Protein AF-A0AB39XKR5-F1 (afdb_monomer)

Radius of gyration: 23.18 Å; Cα contacts (8 Å, |Δi|>4): 91; chains: 1; bounding box: 46×60×78 Å

Foldseek 3Di:
DDDDDDDDDPPDPPPPPDPWCLVVLLVQLVVLVVQLVVLCVVQVVDDPPRPCNVVSVVSNVVSVVSNLVSLVCLVPPDTPDLVSLLVSLVSLLVDDPVSHHPPCPPVCSSVVSNVVSVVVSVVSVVVVVVD

pLDDT: mean 85.37, std 15.7, range [38.25, 97.94]

Organism: NCBI:txid3239388

Structure (mmCIF, N/CA/C/O backbone):
data_AF-A0AB39XKR5-F1
#
_entry.id   AF-A0AB39XKR5-F1
#
loop_
_atom_site.group_PDB
_atom_site.id
_atom_site.type_symbol
_atom_site.label_atom_id
_atom_site.label_alt_id
_atom_site.label_comp_id
_atom_site.label_asym_id
_atom_site.label_entity_id
_atom_site.label_seq_id
_atom_site.pdbx_PDB_ins_code
_atom_site.Cartn_x
_atom_site.Cartn_y
_atom_site.Cartn_z
_atom_site.occupancy
_atom_site.B_iso_or_equiv
_atom_site.auth_seq_id
_atom_site.auth_comp_id
_atom_site.auth_asym_id
_atom_site.auth_atom_id
_atom_site.pdbx_PDB_model_num
ATOM 1 N N . MET A 1 1 ? -27.077 -39.849 52.412 1.00 38.25 1 MET A N 1
ATOM 2 C CA . MET A 1 1 ? -26.749 -40.091 50.991 1.00 38.25 1 MET A CA 1
ATOM 3 C C . MET A 1 1 ? -27.145 -38.839 50.210 1.00 38.25 1 MET A C 1
ATOM 5 O O . MET A 1 1 ? -28.294 -38.730 49.809 1.00 38.25 1 MET A O 1
ATOM 9 N N . LEU A 1 2 ? -26.260 -37.841 50.111 1.00 41.91 2 LEU A N 1
ATOM 10 C CA . LEU A 1 2 ? -26.501 -36.607 49.346 1.00 41.91 2 LEU A CA 1
ATOM 11 C C . LEU A 1 2 ? -25.861 -36.781 47.964 1.00 41.91 2 LEU A C 1
ATOM 13 O O . LEU A 1 2 ? -24.643 -36.900 47.867 1.00 41.91 2 LEU A O 1
ATOM 17 N N . GLY A 1 3 ? -26.691 -36.873 46.924 1.00 43.47 3 GLY A N 1
ATOM 18 C CA . GLY A 1 3 ? -26.250 -36.973 45.535 1.00 43.47 3 GLY A CA 1
ATOM 19 C C . GLY A 1 3 ? -25.806 -35.608 45.021 1.00 43.47 3 GLY A C 1
ATOM 20 O O . GLY A 1 3 ? -26.605 -34.676 44.967 1.00 43.47 3 GLY A O 1
ATOM 21 N N . ALA A 1 4 ? -24.529 -35.489 44.667 1.00 47.41 4 ALA A N 1
ATOM 22 C CA . ALA A 1 4 ? -23.986 -34.306 44.017 1.00 47.41 4 ALA A CA 1
ATOM 23 C C . ALA A 1 4 ? -24.354 -34.327 42.524 1.00 47.41 4 ALA A C 1
ATOM 25 O O . ALA A 1 4 ? -23.956 -35.233 41.794 1.00 47.41 4 ALA A O 1
ATOM 26 N N . LEU A 1 5 ? -25.121 -33.330 42.080 1.00 50.84 5 LEU A N 1
ATOM 27 C CA . LEU A 1 5 ? -25.356 -33.038 40.667 1.00 50.84 5 LEU A CA 1
ATOM 28 C C . LEU A 1 5 ? -24.103 -32.373 40.089 1.00 50.84 5 LEU A C 1
ATOM 30 O O . LEU A 1 5 ? -23.784 -31.231 40.419 1.00 50.84 5 LEU A O 1
ATOM 34 N N . THR A 1 6 ? -23.385 -33.090 39.231 1.00 54.78 6 THR A N 1
ATOM 35 C CA . THR A 1 6 ? -22.293 -32.546 38.425 1.00 54.78 6 THR A CA 1
ATOM 36 C C . THR A 1 6 ? -22.874 -31.797 37.227 1.00 54.78 6 THR A C 1
ATOM 38 O O . THR A 1 6 ? -23.417 -32.389 36.298 1.00 54.78 6 THR A O 1
ATOM 41 N N . VAL A 1 7 ? -22.768 -30.468 37.245 1.00 60.94 7 VAL A N 1
ATOM 42 C CA . VAL A 1 7 ? -23.055 -29.630 36.076 1.00 60.94 7 VAL A CA 1
ATOM 43 C C . VAL A 1 7 ? -21.902 -29.811 35.089 1.00 60.94 7 VAL A C 1
ATOM 45 O O . VAL A 1 7 ? -20.776 -29.399 35.360 1.00 60.94 7 VAL A O 1
ATOM 48 N N . LEU A 1 8 ? -22.166 -30.473 33.962 1.00 54.91 8 LEU A N 1
ATOM 49 C CA . LEU A 1 8 ? -21.217 -30.560 32.853 1.00 54.91 8 LEU A CA 1
ATOM 50 C C . LEU A 1 8 ? -21.061 -29.169 32.214 1.00 54.91 8 LEU A C 1
ATOM 52 O O . LEU A 1 8 ? -22.073 -28.550 31.873 1.00 54.91 8 LEU A O 1
ATOM 56 N N . PRO A 1 9 ? -19.830 -28.666 32.023 1.00 59.38 9 PRO A N 1
ATOM 57 C CA . PRO A 1 9 ? -19.619 -27.423 31.304 1.00 59.38 9 PRO A CA 1
ATOM 58 C C . PRO A 1 9 ? -19.927 -27.662 29.823 1.00 59.38 9 PRO A C 1
ATOM 60 O O . PRO A 1 9 ? -19.271 -28.462 29.156 1.00 59.38 9 PRO A O 1
ATOM 63 N N . VAL A 1 10 ? -20.937 -26.966 29.299 1.00 59.53 10 VAL A N 1
ATOM 64 C CA . VAL A 1 10 ? -21.124 -26.815 27.853 1.00 59.53 10 VAL A CA 1
ATOM 65 C C . VAL A 1 10 ? -19.941 -26.002 27.337 1.00 59.53 10 VAL A C 1
ATOM 67 O O . VAL A 1 10 ? -19.864 -24.791 27.532 1.00 59.53 10 VAL A O 1
ATOM 70 N N . ALA A 1 11 ? -18.989 -26.680 26.701 1.00 62.56 11 ALA A N 1
ATOM 71 C CA . ALA A 1 11 ? -17.999 -26.025 25.866 1.00 62.56 11 ALA A CA 1
ATOM 72 C C . ALA A 1 11 ? -18.714 -25.569 24.588 1.00 62.56 11 ALA A C 1
ATOM 74 O O . ALA A 1 11 ? -19.018 -26.383 23.715 1.00 62.56 11 ALA A O 1
ATOM 75 N N . LEU A 1 12 ? -19.035 -24.274 24.497 1.00 55.69 12 LEU A N 1
ATOM 76 C CA . LEU A 1 12 ? -19.420 -23.678 23.221 1.00 55.69 12 LEU A CA 1
ATOM 77 C C . LEU A 1 12 ? -18.244 -23.838 22.245 1.00 55.69 12 LEU A C 1
ATOM 79 O O . LEU A 1 12 ? -17.105 -23.565 22.636 1.00 55.69 12 LEU A O 1
ATOM 83 N N . PRO A 1 13 ? -18.484 -24.243 20.986 1.00 47.81 13 PRO A N 1
ATOM 84 C CA . PRO A 1 13 ? -17.457 -24.165 19.965 1.00 47.81 13 PRO A CA 1
ATOM 85 C C . PRO A 1 13 ? -17.016 -22.706 19.883 1.00 47.81 13 PRO A C 1
ATOM 87 O O . PRO A 1 13 ? -17.840 -21.825 19.629 1.00 47.81 13 PRO A O 1
ATOM 90 N N . ALA A 1 14 ? -15.733 -22.445 20.125 1.00 54.25 14 ALA A N 1
ATOM 91 C CA . ALA A 1 14 ? -15.139 -21.168 19.782 1.00 54.25 14 ALA A CA 1
ATOM 92 C C . ALA A 1 14 ? -15.296 -21.019 18.265 1.00 54.25 14 ALA A C 1
ATOM 94 O O . ALA A 1 14 ? -14.560 -2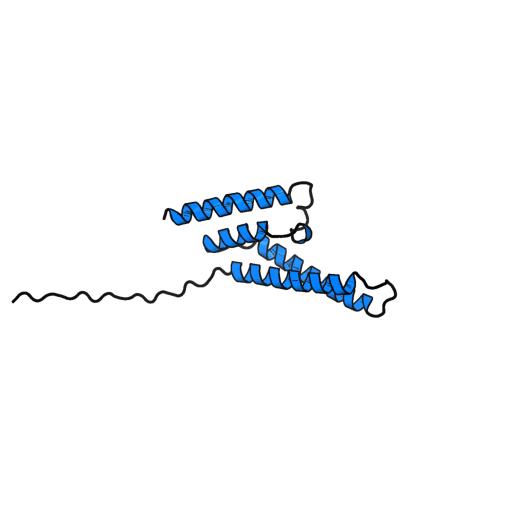1.637 17.497 1.00 54.25 14 ALA A O 1
ATOM 95 N N . ALA A 1 15 ? -16.316 -20.277 17.830 1.00 52.03 15 ALA A N 1
ATOM 96 C CA . ALA A 1 15 ? -16.430 -19.857 16.448 1.00 52.03 15 ALA A CA 1
ATOM 97 C C . ALA A 1 15 ? -15.119 -19.140 16.130 1.00 52.03 15 ALA A C 1
ATOM 99 O O . ALA A 1 15 ? -14.821 -18.116 16.745 1.00 52.03 15 ALA A O 1
ATOM 100 N N . ALA A 1 16 ? -14.296 -19.729 15.259 1.00 58.81 16 ALA A N 1
ATOM 101 C CA . ALA A 1 16 ? -13.074 -19.093 14.805 1.00 58.81 16 ALA A CA 1
ATOM 102 C C . ALA A 1 16 ? -13.481 -17.725 14.254 1.00 58.81 16 ALA A C 1
ATOM 104 O O . ALA A 1 16 ? -14.203 -17.648 13.259 1.00 58.81 16 ALA A O 1
ATOM 105 N N . ALA A 1 17 ? -13.121 -16.661 14.973 1.00 66.88 17 ALA A N 1
ATOM 106 C CA . ALA A 1 17 ? -13.458 -15.312 14.570 1.00 66.88 17 ALA A CA 1
ATOM 107 C C . ALA A 1 17 ? -12.836 -15.097 13.191 1.00 66.88 17 ALA A C 1
ATOM 109 O O . ALA A 1 17 ? -11.617 -15.190 13.042 1.00 66.88 17 ALA A O 1
ATOM 110 N N . VAL A 1 18 ? -13.678 -14.891 12.177 1.00 76.50 18 VAL A N 1
ATOM 111 C CA . VAL A 1 18 ? -13.211 -14.586 10.825 1.00 76.50 18 VAL A CA 1
ATOM 112 C C . VAL A 1 18 ? -12.369 -13.310 10.928 1.00 76.50 18 VAL A C 1
ATOM 114 O O . VAL A 1 18 ? -12.886 -12.309 11.433 1.00 76.50 18 VAL A O 1
ATOM 117 N N . PRO A 1 19 ? -11.083 -13.333 10.522 1.00 83.88 19 PRO A N 1
ATOM 118 C CA . PRO A 1 19 ? -10.241 -12.147 10.568 1.00 83.88 19 PRO A CA 1
ATOM 119 C C . PRO A 1 19 ? -10.869 -11.005 9.773 1.00 83.88 19 PRO A C 1
ATOM 121 O O . PRO A 1 19 ? -11.495 -11.233 8.737 1.00 83.88 19 PRO A O 1
ATOM 124 N N . ASP A 1 20 ? -10.692 -9.776 10.254 1.00 92.06 20 ASP A N 1
ATOM 125 C CA . ASP A 1 20 ? -11.216 -8.601 9.565 1.00 92.06 20 ASP A CA 1
ATOM 126 C C . ASP A 1 20 ? -10.669 -8.536 8.123 1.00 92.06 20 ASP A C 1
ATOM 128 O O . ASP A 1 20 ? -9.451 -8.622 7.934 1.00 92.06 20 ASP A O 1
ATOM 132 N N . PRO A 1 21 ? -11.521 -8.369 7.097 1.00 95.06 21 PRO A N 1
ATOM 133 C CA . PRO A 1 21 ? -11.081 -8.306 5.704 1.00 95.06 21 PRO A CA 1
ATOM 134 C C . PRO A 1 21 ? -10.007 -7.245 5.411 1.00 95.06 21 PRO A C 1
ATOM 136 O O . PRO A 1 21 ? -9.287 -7.367 4.419 1.00 95.06 21 PRO A O 1
ATOM 139 N N . VAL A 1 22 ? -9.843 -6.235 6.275 1.00 95.81 22 VAL A N 1
ATOM 140 C CA . VAL A 1 22 ? -8.796 -5.219 6.113 1.00 95.81 22 VAL A CA 1
ATOM 141 C C . VAL A 1 22 ? -7.380 -5.793 6.145 1.00 95.81 22 VAL A C 1
ATOM 143 O O . VAL A 1 22 ? -6.503 -5.266 5.466 1.00 95.81 22 VAL A O 1
ATOM 146 N N . PHE A 1 23 ? -7.137 -6.894 6.865 1.00 95.88 23 PHE A N 1
ATOM 147 C CA . PHE A 1 23 ? -5.813 -7.525 6.881 1.00 95.88 23 PHE A CA 1
ATOM 148 C C . PHE A 1 23 ? -5.417 -8.017 5.483 1.00 95.88 23 PHE A C 1
ATOM 150 O O . PHE A 1 23 ? -4.303 -7.762 5.032 1.00 95.88 23 PHE A O 1
ATOM 157 N N . ALA A 1 24 ? -6.361 -8.616 4.753 1.00 95.75 24 ALA A N 1
ATOM 158 C CA . ALA A 1 24 ? -6.137 -9.034 3.373 1.00 95.75 24 ALA A CA 1
ATOM 159 C C . ALA A 1 24 ? -5.934 -7.833 2.431 1.00 95.75 24 ALA A C 1
ATOM 161 O O . ALA A 1 24 ? -5.106 -7.896 1.524 1.00 95.75 24 ALA A O 1
ATOM 162 N N . ALA A 1 25 ? -6.653 -6.726 2.653 1.00 96.50 25 ALA A N 1
ATOM 163 C CA . ALA A 1 25 ? -6.470 -5.500 1.873 1.00 96.50 25 ALA A CA 1
ATOM 164 C C . ALA A 1 25 ? -5.080 -4.872 2.088 1.00 96.50 25 ALA A C 1
ATOM 166 O O . ALA A 1 25 ? -4.449 -4.442 1.120 1.00 96.50 25 ALA A O 1
ATOM 167 N N . ILE A 1 26 ? -4.591 -4.868 3.334 1.00 97.25 26 ILE A N 1
ATOM 168 C CA . ILE A 1 26 ? -3.241 -4.420 3.701 1.00 97.25 26 ILE A CA 1
ATOM 169 C C . ILE A 1 26 ? -2.189 -5.298 3.021 1.00 97.25 26 ILE A C 1
ATOM 171 O O . ILE A 1 26 ? -1.269 -4.780 2.392 1.00 97.25 26 ILE A O 1
ATOM 175 N N . ASP A 1 27 ? -2.316 -6.621 3.120 1.00 97.62 27 ASP A N 1
ATOM 176 C CA . ASP A 1 27 ? -1.325 -7.535 2.550 1.00 97.62 27 ASP A CA 1
ATOM 177 C C . ASP A 1 27 ? -1.287 -7.466 1.021 1.00 97.62 27 ASP A C 1
ATOM 179 O O . ASP A 1 27 ? -0.206 -7.494 0.431 1.00 97.62 27 ASP A O 1
ATOM 183 N N . ARG A 1 28 ? -2.441 -7.262 0.375 1.00 97.25 28 ARG A N 1
ATOM 184 C CA . ARG A 1 28 ? -2.500 -6.983 -1.063 1.00 97.25 28 ARG A CA 1
ATOM 185 C C . ARG A 1 28 ? -1.767 -5.692 -1.429 1.00 97.25 28 ARG A C 1
ATOM 187 O O . ARG A 1 28 ? -1.018 -5.690 -2.399 1.00 97.25 28 ARG A O 1
ATOM 194 N N . TYR A 1 29 ? -1.945 -4.616 -0.662 1.00 96.81 29 TYR A N 1
ATOM 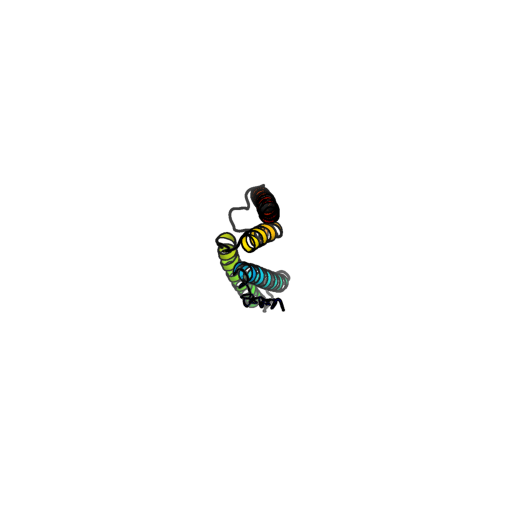195 C CA . TYR A 1 29 ? -1.241 -3.358 -0.930 1.00 96.81 29 TYR A CA 1
ATOM 196 C C . TYR A 1 29 ? 0.279 -3.489 -0.748 1.00 96.81 29 TYR A C 1
ATOM 198 O O . TYR A 1 29 ? 1.046 -2.979 -1.565 1.00 96.81 29 TYR A O 1
ATOM 206 N N . LYS A 1 30 ? 0.732 -4.235 0.271 1.00 97.12 30 LYS A N 1
ATOM 207 C CA . LYS A 1 30 ? 2.160 -4.550 0.454 1.00 97.12 30 LYS A CA 1
ATOM 208 C C . LYS A 1 30 ? 2.733 -5.304 -0.742 1.00 97.12 30 LYS A C 1
ATOM 210 O O . LYS A 1 30 ? 3.813 -4.954 -1.204 1.00 97.12 30 LYS A O 1
ATOM 215 N N . LEU A 1 31 ? 2.023 -6.324 -1.229 1.00 97.94 31 LEU A N 1
ATOM 216 C CA . LEU A 1 31 ? 2.455 -7.106 -2.387 1.00 97.94 31 LEU A CA 1
ATOM 217 C C . LEU A 1 31 ? 2.606 -6.215 -3.625 1.00 97.94 31 LEU A C 1
ATOM 219 O O . LEU A 1 31 ? 3.669 -6.204 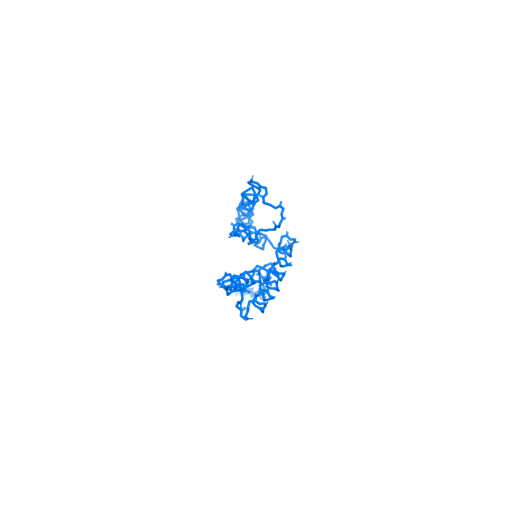-4.235 1.00 97.94 31 LEU A O 1
ATOM 223 N N . LEU A 1 32 ? 1.585 -5.411 -3.931 1.00 97.75 32 LEU A N 1
ATOM 224 C CA . LEU A 1 32 ? 1.609 -4.490 -5.070 1.00 97.75 32 LEU A CA 1
ATOM 225 C C . LEU A 1 32 ? 2.712 -3.434 -4.942 1.00 97.75 32 LEU A C 1
ATOM 227 O O . LEU A 1 32 ? 3.326 -3.068 -5.938 1.00 97.75 32 LEU A O 1
ATOM 231 N N . SER A 1 33 ? 3.004 -2.974 -3.720 1.00 96.25 33 SER A N 1
ATOM 232 C CA . SER A 1 33 ? 4.108 -2.037 -3.482 1.00 96.25 33 SER A CA 1
ATOM 233 C C . SER A 1 33 ? 5.446 -2.663 -3.868 1.00 96.25 33 SER A C 1
ATOM 235 O O . SER A 1 33 ? 6.249 -2.020 -4.531 1.00 96.25 33 SER A O 1
ATOM 237 N N . VAL A 1 34 ? 5.669 -3.930 -3.499 1.00 97.38 34 VAL A N 1
ATOM 238 C CA . VAL A 1 34 ? 6.884 -4.675 -3.864 1.00 97.38 34 VAL A CA 1
ATOM 239 C C . VAL A 1 34 ? 6.966 -4.899 -5.375 1.00 97.38 34 VAL A C 1
ATOM 241 O O . VAL A 1 34 ? 8.037 -4.724 -5.952 1.00 97.38 34 VAL A O 1
ATOM 244 N N . GLU A 1 35 ? 5.856 -5.260 -6.023 1.00 97.75 35 GLU A N 1
ATOM 245 C CA . GLU A 1 35 ? 5.798 -5.449 -7.480 1.00 97.75 35 GLU A CA 1
ATOM 246 C C . GLU A 1 35 ? 6.118 -4.155 -8.237 1.00 97.75 35 GLU A C 1
ATOM 248 O O . GLU A 1 35 ? 6.935 -4.168 -9.157 1.00 97.75 35 GLU A O 1
ATOM 253 N N . TYR A 1 36 ? 5.540 -3.028 -7.813 1.00 97.25 36 TYR A N 1
ATOM 254 C CA . TYR A 1 36 ? 5.832 -1.721 -8.396 1.00 97.25 36 TYR A CA 1
ATOM 255 C C . TYR A 1 36 ? 7.290 -1.307 -8.176 1.00 97.25 36 TYR A C 1
ATOM 257 O O . TYR A 1 36 ? 7.952 -0.895 -9.126 1.00 97.25 36 TYR A O 1
ATOM 265 N N . THR A 1 37 ? 7.832 -1.468 -6.963 1.00 96.50 37 THR A N 1
ATOM 266 C CA . THR A 1 37 ? 9.253 -1.187 -6.699 1.00 96.50 37 THR A CA 1
ATOM 267 C C . THR A 1 37 ? 10.160 -2.016 -7.609 1.00 96.50 37 THR A C 1
ATOM 269 O O . THR A 1 37 ? 11.078 -1.467 -8.208 1.00 96.50 37 THR A O 1
ATOM 272 N N . ALA A 1 38 ? 9.871 -3.308 -7.792 1.00 97.56 38 ALA A N 1
ATOM 273 C CA . ALA A 1 38 ? 10.649 -4.163 -8.686 1.00 97.56 38 ALA A CA 1
ATOM 274 C C . ALA A 1 38 ? 10.559 -3.723 -10.161 1.00 97.56 38 ALA A C 1
ATOM 276 O O . ALA A 1 38 ? 11.562 -3.762 -10.877 1.00 97.56 38 ALA A O 1
ATOM 277 N N . ALA A 1 39 ? 9.382 -3.281 -10.617 1.00 97.31 39 ALA A N 1
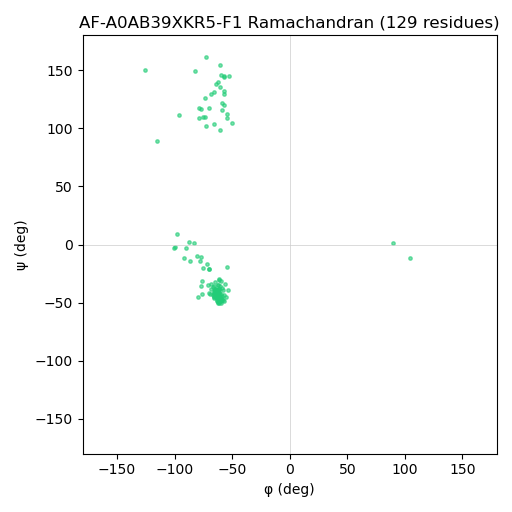ATOM 278 C CA . ALA A 1 39 ? 9.201 -2.752 -11.967 1.00 97.3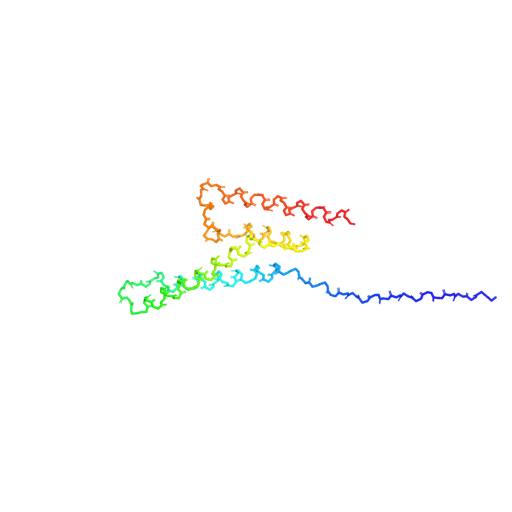1 39 ALA A CA 1
ATOM 279 C C . ALA A 1 39 ? 9.987 -1.444 -12.176 1.00 97.31 39 ALA A C 1
ATOM 281 O O . ALA A 1 39 ? 10.717 -1.315 -13.161 1.00 97.31 39 ALA A O 1
ATOM 282 N N . VAL A 1 40 ? 9.925 -0.521 -11.208 1.00 96.19 40 VAL A N 1
ATOM 283 C CA . VAL A 1 40 ? 10.705 0.725 -11.217 1.00 96.19 40 VAL A CA 1
ATOM 284 C C . VAL A 1 40 ? 12.204 0.435 -11.219 1.00 96.19 40 VAL A C 1
ATOM 286 O O . VAL A 1 40 ? 12.919 1.013 -12.033 1.00 96.19 40 VAL A O 1
ATOM 289 N N . ASP A 1 41 ? 12.685 -0.483 -10.379 1.00 96.88 41 ASP A N 1
ATOM 290 C CA . ASP A 1 41 ? 14.105 -0.857 -10.311 1.00 96.88 41 ASP A CA 1
ATOM 291 C C . ASP A 1 41 ? 14.618 -1.447 -11.633 1.00 96.88 41 ASP A C 1
ATOM 293 O O . ASP A 1 41 ? 15.787 -1.274 -11.988 1.00 96.88 41 ASP A O 1
ATOM 297 N N . ARG A 1 42 ? 13.745 -2.122 -12.391 1.00 95.06 42 ARG A N 1
ATOM 298 C CA . ARG A 1 42 ? 14.055 -2.634 -13.729 1.00 95.06 42 ARG A CA 1
ATOM 299 C C . ARG A 1 42 ? 14.053 -1.533 -14.788 1.00 95.06 42 ARG A C 1
ATOM 301 O O . ARG A 1 42 ? 14.918 -1.549 -15.660 1.00 95.06 42 ARG A O 1
ATOM 308 N N . TRP A 1 43 ? 13.086 -0.619 -14.748 1.00 95.00 43 TRP A N 1
ATOM 309 C CA . TRP A 1 43 ? 12.894 0.421 -15.764 1.00 95.00 43 TRP A CA 1
ATOM 310 C C . TRP A 1 43 ? 13.844 1.613 -15.599 1.00 95.00 43 TRP A C 1
ATOM 312 O O . TRP A 1 43 ? 14.459 2.050 -16.573 1.00 95.00 43 TRP A O 1
ATOM 322 N N . ALA A 1 44 ? 14.010 2.115 -14.372 1.00 95.00 44 ALA A N 1
ATOM 323 C CA . ALA A 1 44 ? 14.766 3.325 -14.056 1.00 95.00 44 ALA A CA 1
ATOM 324 C C . ALA A 1 44 ? 16.213 3.367 -14.596 1.00 95.00 44 ALA A C 1
ATOM 326 O O . ALA A 1 44 ? 16.629 4.438 -15.046 1.00 95.00 44 ALA A O 1
ATOM 327 N N . PRO A 1 45 ? 17.002 2.270 -14.592 1.00 96.19 45 PRO A N 1
ATOM 328 C CA . PRO A 1 45 ? 18.369 2.303 -15.109 1.00 96.19 45 PRO A CA 1
ATOM 329 C C . PRO A 1 45 ? 18.462 2.200 -16.640 1.00 96.19 45 PRO A C 1
ATOM 331 O O . PRO A 1 45 ? 19.553 2.382 -17.182 1.00 96.19 45 PRO A O 1
ATOM 334 N N . LEU A 1 46 ? 17.373 1.889 -17.354 1.00 95.00 46 LEU A N 1
ATOM 335 C CA . LEU A 1 46 ? 17.421 1.673 -18.801 1.00 95.00 46 LEU A CA 1
ATOM 336 C C . LEU A 1 46 ? 17.582 2.992 -19.562 1.00 95.00 46 LEU A C 1
ATOM 338 O O . LEU A 1 46 ? 16.766 3.913 -19.465 1.00 95.00 46 LEU A O 1
ATOM 342 N N . GLU A 1 47 ? 18.604 3.059 -20.413 1.00 95.00 47 GLU A N 1
ATOM 343 C CA . GLU A 1 47 ? 18.772 4.161 -21.359 1.00 95.00 47 GLU A CA 1
ATOM 344 C C . GLU A 1 47 ? 17.588 4.255 -22.328 1.00 95.00 47 GLU A C 1
ATOM 346 O O . GLU A 1 47 ? 16.913 3.268 -22.616 1.00 95.00 47 GLU A O 1
ATOM 351 N N . HIS A 1 48 ? 17.331 5.447 -22.873 1.00 91.00 48 HIS A N 1
ATOM 352 C CA . HIS A 1 48 ? 16.156 5.676 -23.722 1.00 91.00 48 HIS A CA 1
ATOM 353 C C . HIS A 1 48 ? 16.122 4.791 -24.978 1.00 91.00 48 HIS A C 1
ATOM 355 O O . HIS A 1 48 ? 15.052 4.391 -25.417 1.00 91.00 48 HIS A O 1
ATOM 361 N N . ALA A 1 49 ? 17.291 4.448 -25.522 1.00 92.56 49 ALA A N 1
ATOM 362 C CA . ALA A 1 49 ? 17.422 3.582 -26.690 1.00 92.56 49 ALA A CA 1
ATOM 363 C C . ALA A 1 49 ? 17.469 2.078 -26.351 1.00 92.56 49 ALA A C 1
ATOM 365 O O . ALA A 1 49 ? 17.654 1.265 -27.257 1.00 92.56 49 ALA A O 1
ATOM 366 N N . HIS A 1 50 ? 17.354 1.693 -25.073 1.00 94.75 50 HIS A N 1
ATOM 367 C CA . HIS A 1 50 ? 17.419 0.289 -24.678 1.00 94.75 50 HIS A CA 1
ATOM 368 C C . HIS A 1 50 ? 16.218 -0.482 -25.254 1.00 94.75 50 HIS A C 1
ATOM 370 O O . HIS A 1 50 ? 15.082 -0.032 -25.084 1.00 94.75 50 HIS A O 1
ATOM 376 N N . PRO A 1 51 ? 16.428 -1.645 -25.900 1.00 94.44 51 PRO A N 1
ATOM 377 C CA . PRO A 1 51 ? 15.355 -2.384 -26.570 1.00 94.44 51 PRO A CA 1
ATOM 378 C C . PRO A 1 51 ? 14.214 -2.770 -25.619 1.00 94.44 51 PRO A C 1
ATOM 380 O O . PRO A 1 51 ? 13.051 -2.655 -25.988 1.00 94.44 51 PRO A O 1
ATOM 383 N N . ASP A 1 52 ? 14.539 -3.129 -24.375 1.00 94.81 52 ASP A N 1
ATOM 384 C CA . ASP A 1 52 ? 13.545 -3.562 -23.380 1.00 94.81 52 ASP A CA 1
ATOM 385 C C . ASP A 1 52 ? 12.848 -2.396 -22.652 1.00 94.81 52 ASP A C 1
ATOM 387 O O . ASP A 1 52 ? 12.050 -2.627 -21.744 1.00 94.81 52 ASP A O 1
ATOM 391 N N . ARG A 1 53 ? 13.166 -1.133 -22.981 1.00 92.75 53 ARG A N 1
ATOM 392 C CA . ARG A 1 53 ? 12.646 0.016 -22.225 1.00 92.75 53 ARG A CA 1
ATOM 393 C C . ARG A 1 53 ? 11.132 0.148 -22.337 1.00 92.75 53 ARG A C 1
ATOM 395 O O . ARG A 1 53 ? 10.499 0.411 -21.322 1.00 92.75 53 ARG A O 1
ATOM 402 N N . SER A 1 54 ? 10.578 -0.042 -23.536 1.00 95.06 54 SER A N 1
ATOM 403 C CA . SER A 1 54 ? 9.127 0.041 -23.758 1.00 95.06 54 SER A CA 1
ATOM 404 C C . SER A 1 54 ? 8.388 -0.982 -22.897 1.00 95.06 54 SER A C 1
ATOM 406 O O . SER A 1 54 ? 7.477 -0.624 -22.162 1.00 95.06 54 SER A O 1
ATOM 408 N N . ASP A 1 55 ? 8.844 -2.236 -22.908 1.00 96.12 55 ASP A N 1
ATOM 409 C CA . ASP A 1 55 ? 8.218 -3.310 -22.133 1.00 96.12 55 ASP A CA 1
ATOM 410 C C . ASP A 1 55 ? 8.326 -3.065 -20.618 1.00 96.12 55 ASP A C 1
ATOM 412 O O . ASP A 1 55 ? 7.378 -3.318 -19.872 1.00 96.12 55 ASP A O 1
ATOM 416 N N . ALA A 1 56 ? 9.469 -2.550 -20.149 1.00 96.00 56 ALA A N 1
ATOM 417 C CA . ALA A 1 56 ? 9.667 -2.199 -18.743 1.00 96.00 56 ALA A CA 1
ATOM 418 C C . ALA A 1 56 ? 8.811 -0.990 -18.311 1.00 96.00 56 ALA A C 1
ATOM 420 O O . ALA A 1 56 ? 8.344 -0.937 -17.172 1.00 96.00 56 ALA A O 1
ATOM 421 N N . GLU A 1 57 ? 8.578 -0.031 -19.209 1.00 96.12 57 GLU A N 1
ATOM 422 C CA . GLU A 1 57 ? 7.693 1.118 -18.980 1.00 96.12 57 GLU A CA 1
ATOM 423 C C . GLU A 1 57 ? 6.223 0.686 -18.908 1.00 96.12 57 GLU A C 1
ATOM 425 O O . GLU A 1 57 ? 5.504 1.097 -17.994 1.00 96.12 57 GLU A O 1
ATOM 430 N N . ASP A 1 58 ? 5.797 -0.217 -19.793 1.00 97.31 58 ASP A N 1
ATOM 431 C CA . ASP A 1 58 ? 4.459 -0.815 -19.762 1.00 97.31 58 ASP A CA 1
ATOM 432 C C . ASP A 1 58 ? 4.243 -1.641 -18.482 1.00 97.31 58 ASP A C 1
ATOM 434 O O . ASP A 1 58 ? 3.167 -1.621 -17.881 1.00 97.31 58 ASP A O 1
ATOM 438 N N . GLU A 1 59 ? 5.261 -2.377 -18.026 1.00 97.06 59 GLU A N 1
ATOM 439 C CA . GLU A 1 59 ? 5.238 -3.099 -16.748 1.00 97.06 59 GLU A CA 1
ATOM 440 C C . GLU A 1 59 ? 5.142 -2.158 -15.541 1.00 97.06 59 GLU A C 1
ATOM 442 O O . GLU A 1 59 ? 4.309 -2.375 -14.654 1.00 97.06 59 GLU A O 1
ATOM 447 N N . THR A 1 60 ? 5.934 -1.088 -15.534 1.00 96.94 60 THR A N 1
ATOM 448 C CA . THR A 1 60 ? 5.901 -0.062 -14.483 1.00 96.94 60 THR A CA 1
ATOM 449 C C . THR A 1 60 ? 4.543 0.631 -14.435 1.00 96.94 60 THR A C 1
ATOM 451 O O . THR A 1 60 ? 3.972 0.787 -13.360 1.00 96.94 60 THR A O 1
ATOM 454 N N . SER A 1 61 ? 3.972 0.970 -15.592 1.00 96.25 61 SER A N 1
ATOM 455 C CA . SER A 1 61 ? 2.651 1.602 -15.680 1.00 96.25 61 SER A CA 1
ATOM 456 C C . SER A 1 61 ? 1.556 0.685 -15.132 1.00 96.25 61 SER A C 1
ATOM 458 O O . SER A 1 61 ? 0.801 1.085 -14.252 1.00 96.25 61 SER A O 1
ATOM 460 N N . ARG A 1 62 ? 1.527 -0.590 -15.548 1.00 97.69 62 ARG A N 1
ATOM 461 C CA . ARG A 1 62 ? 0.529 -1.561 -15.060 1.00 97.69 62 ARG A CA 1
ATOM 462 C C . ARG A 1 62 ? 0.608 -1.800 -13.552 1.00 97.69 62 ARG A C 1
ATOM 464 O O . ARG A 1 62 ? -0.423 -1.935 -12.897 1.00 97.69 62 ARG A O 1
ATOM 471 N N . THR A 1 63 ? 1.819 -1.916 -13.009 1.00 97.31 63 THR A N 1
ATOM 472 C CA . THR A 1 63 ? 2.016 -2.122 -11.564 1.00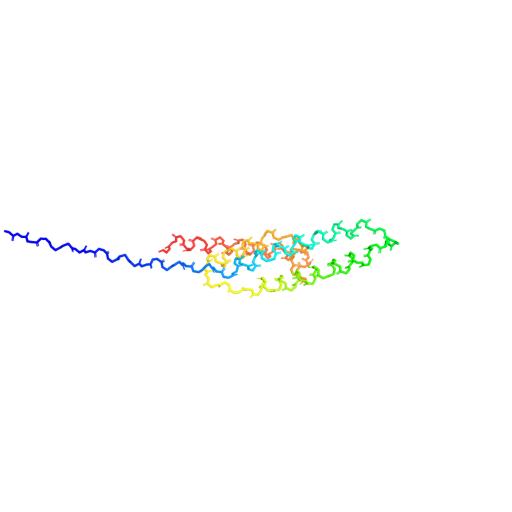 97.31 63 THR A CA 1
ATOM 473 C C . THR A 1 63 ? 1.681 -0.860 -10.769 1.00 97.31 63 THR A C 1
ATOM 475 O O . THR A 1 63 ? 1.105 -0.967 -9.688 1.00 97.31 63 THR A O 1
ATOM 478 N N . SER A 1 64 ? 1.953 0.323 -11.329 1.00 95.12 64 SER A N 1
ATOM 479 C CA . SER A 1 64 ? 1.544 1.611 -10.763 1.00 95.12 64 SER A CA 1
ATOM 480 C C . SER A 1 64 ? 0.023 1.738 -10.688 1.00 95.12 64 SER A C 1
ATOM 482 O O . SER A 1 64 ? -0.508 2.001 -9.610 1.00 95.12 64 SER A O 1
ATOM 484 N N . ASP A 1 65 ? -0.685 1.463 -11.787 1.00 95.25 65 ASP A N 1
ATOM 485 C CA . ASP A 1 65 ? -2.151 1.514 -11.841 1.00 95.25 65 ASP A CA 1
ATOM 486 C C . ASP A 1 65 ? -2.772 0.581 -10.793 1.00 95.25 65 ASP A C 1
ATOM 488 O O . ASP A 1 65 ? -3.606 1.001 -9.990 1.00 95.25 65 ASP A O 1
ATOM 492 N N . ALA A 1 66 ? -2.304 -0.670 -10.725 1.00 96.00 66 ALA A N 1
ATOM 493 C CA . ALA A 1 66 ? -2.790 -1.640 -9.747 1.00 96.00 66 ALA A CA 1
ATOM 494 C C . ALA A 1 66 ? -2.534 -1.194 -8.295 1.00 96.00 66 ALA A C 1
ATOM 496 O O . ALA A 1 66 ? -3.376 -1.411 -7.418 1.00 96.00 66 ALA A O 1
ATOM 497 N N . LEU A 1 67 ? -1.382 -0.570 -8.029 1.00 95.31 67 LEU A N 1
ATOM 498 C CA . LEU A 1 67 ? -1.056 -0.025 -6.716 1.00 95.31 67 LEU A CA 1
ATOM 499 C C . LEU A 1 67 ? -1.988 1.135 -6.344 1.00 95.31 67 LEU A C 1
ATOM 501 O O . LEU A 1 67 ? -2.513 1.150 -5.228 1.00 95.31 67 LEU A O 1
ATOM 505 N N . PHE A 1 68 ? -2.221 2.077 -7.263 1.00 91.50 68 PHE A N 1
ATOM 506 C CA . PHE A 1 68 ? -3.080 3.235 -7.016 1.00 91.50 68 PHE A CA 1
ATOM 507 C C . PHE A 1 68 ? -4.558 2.849 -6.863 1.00 91.50 68 PHE A C 1
ATOM 509 O O . PHE A 1 68 ? -5.236 3.338 -5.963 1.00 91.50 68 PHE A O 1
ATOM 516 N N . GLU A 1 69 ? -5.056 1.890 -7.640 1.00 93.19 69 GLU A N 1
ATOM 517 C CA . GLU A 1 69 ? -6.395 1.339 -7.403 1.00 93.19 69 GLU A CA 1
ATOM 518 C C . GLU A 1 69 ? -6.514 0.746 -5.989 1.00 93.19 69 GLU A C 1
ATOM 520 O O . GLU A 1 69 ? -7.527 0.913 -5.303 1.00 93.19 69 GLU A O 1
ATOM 525 N N . GLN A 1 70 ? -5.462 0.076 -5.509 1.00 95.19 70 GLN A N 1
ATOM 526 C CA . GLN A 1 70 ? -5.473 -0.529 -4.183 1.00 95.19 70 GLN A CA 1
ATOM 527 C C . GLN A 1 70 ? -5.298 0.497 -3.048 1.00 95.19 70 GLN A C 1
ATOM 529 O O . GLN A 1 70 ? -5.865 0.273 -1.973 1.00 95.19 70 GLN A O 1
ATOM 534 N N . ILE A 1 71 ? -4.563 1.604 -3.236 1.00 92.06 71 ILE A N 1
ATOM 535 C CA . ILE A 1 71 ? -4.452 2.645 -2.195 1.00 92.06 71 ILE A CA 1
ATOM 536 C C . ILE A 1 71 ? -5.808 3.307 -1.939 1.00 92.06 71 ILE A C 1
ATOM 538 O O . ILE A 1 71 ? -6.179 3.508 -0.780 1.00 92.06 71 ILE A O 1
ATOM 542 N N . ASP A 1 72 ? -6.599 3.536 -2.989 1.00 90.44 72 ASP A N 1
ATOM 543 C CA . ASP A 1 72 ? -7.956 4.073 -2.871 1.00 90.44 72 ASP A CA 1
ATOM 544 C C . ASP A 1 72 ? -8.871 3.117 -2.096 1.00 90.44 72 ASP A C 1
ATOM 546 O O . ASP A 1 72 ? -9.606 3.531 -1.190 1.00 90.44 72 ASP A O 1
ATOM 550 N N . VAL A 1 73 ? -8.779 1.812 -2.377 1.00 92.00 73 VAL A N 1
ATOM 551 C CA . VAL A 1 73 ? -9.487 0.777 -1.608 1.00 92.00 73 VAL A CA 1
ATOM 552 C C . VAL A 1 73 ? -9.063 0.799 -0.141 1.00 92.00 73 VAL A C 1
ATOM 554 O O . VAL A 1 73 ? -9.914 0.697 0.740 1.00 92.00 73 VAL A O 1
ATOM 557 N N . LEU A 1 74 ? -7.767 0.940 0.144 1.00 93.50 74 LEU A N 1
ATOM 558 C CA . LEU A 1 74 ? -7.235 0.929 1.504 1.00 93.50 74 LEU A CA 1
ATOM 559 C C . LEU A 1 74 ? -7.713 2.143 2.320 1.00 93.50 74 LEU A C 1
ATOM 561 O O . LEU A 1 74 ? -8.142 1.979 3.462 1.00 93.50 74 LEU A O 1
ATOM 565 N N . PHE A 1 75 ? -7.691 3.345 1.736 1.00 90.62 75 PHE A N 1
ATOM 566 C CA . PHE A 1 75 ? -8.102 4.588 2.407 1.00 90.62 75 PHE A CA 1
ATOM 567 C C . PHE A 1 75 ? -9.622 4.740 2.546 1.00 90.62 75 PHE A C 1
ATOM 569 O O . PHE A 1 75 ? -10.090 5.484 3.410 1.00 90.62 75 PHE A O 1
ATOM 576 N N . THR A 1 76 ? -10.400 4.018 1.740 1.00 92.19 76 THR A N 1
ATOM 577 C CA . THR A 1 76 ? -11.867 3.969 1.846 1.00 92.19 76 THR A CA 1
ATOM 578 C C . THR A 1 76 ? -12.377 2.719 2.569 1.00 92.19 76 THR A C 1
ATOM 580 O O . THR A 1 76 ? -13.586 2.583 2.793 1.00 92.19 76 THR A O 1
ATOM 583 N N . PHE A 1 77 ? -11.477 1.816 2.974 1.00 94.25 77 PHE A N 1
ATOM 584 C CA . PHE A 1 77 ? -11.838 0.567 3.630 1.00 94.25 77 PHE A CA 1
ATOM 585 C C . PHE A 1 77 ? -12.554 0.829 4.955 1.00 94.25 77 PHE A C 1
ATOM 587 O O . PHE A 1 77 ? -12.166 1.691 5.745 1.00 94.25 77 PHE A O 1
ATOM 594 N N . ARG A 1 78 ? -13.592 0.038 5.236 1.00 94.31 78 ARG A N 1
ATOM 595 C CA . ARG A 1 78 ? -14.368 0.120 6.479 1.00 94.31 78 ARG A CA 1
ATOM 596 C C . ARG A 1 78 ? -14.195 -1.171 7.273 1.00 94.31 78 ARG A C 1
ATOM 598 O O . ARG A 1 78 ? -14.992 -2.091 7.080 1.00 94.31 78 ARG A O 1
ATOM 605 N N . PRO A 1 79 ? -13.174 -1.261 8.146 1.00 93.06 79 PRO A N 1
ATOM 606 C CA . PRO A 1 79 ? -13.010 -2.422 9.006 1.00 93.06 79 PRO A CA 1
ATOM 607 C C . PRO A 1 79 ? -14.259 -2.646 9.859 1.00 93.06 79 PRO A C 1
ATOM 609 O O . PRO A 1 79 ? -14.917 -1.704 10.303 1.00 93.06 79 PRO A O 1
ATOM 612 N N . SER A 1 80 ? -14.579 -3.913 10.081 1.00 91.69 80 SER A N 1
ATOM 613 C CA . SER A 1 80 ? -15.747 -4.354 10.852 1.00 91.69 80 SER A CA 1
ATOM 614 C C . SER A 1 80 ? -15.445 -4.559 12.340 1.00 91.69 80 SER A C 1
ATOM 616 O O . SER A 1 80 ? -16.357 -4.711 13.151 1.00 91.69 80 SER A O 1
ATOM 618 N N . THR A 1 81 ? -14.163 -4.550 12.706 1.00 90.88 81 THR A N 1
ATOM 619 C CA . THR A 1 81 ? -13.660 -4.796 14.058 1.00 90.88 81 THR A CA 1
ATOM 620 C C . THR A 1 81 ? -12.759 -3.655 14.525 1.00 90.88 81 THR A C 1
ATOM 622 O O . THR A 1 81 ? -12.042 -3.046 13.732 1.00 90.88 81 THR A O 1
ATOM 625 N N . LEU A 1 82 ? -12.722 -3.398 15.838 1.00 90.56 82 LEU A N 1
ATOM 626 C CA . LEU A 1 82 ? -11.791 -2.420 16.420 1.00 90.56 82 LEU A CA 1
ATOM 627 C C . LEU A 1 82 ? -10.325 -2.792 16.157 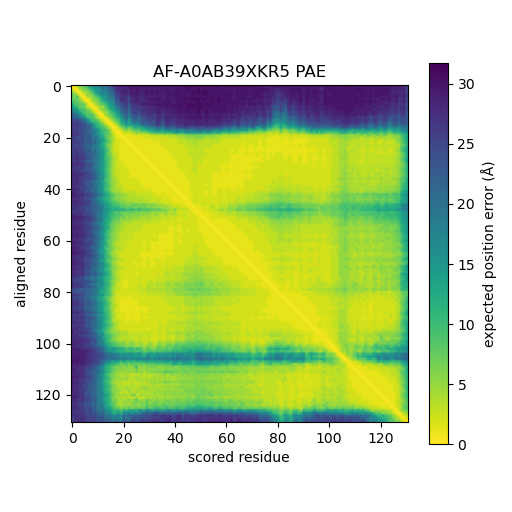1.00 90.56 82 LEU A C 1
ATOM 629 O O . LEU A 1 82 ? -9.508 -1.912 15.900 1.00 90.56 82 LEU A O 1
ATOM 633 N N . ALA A 1 83 ? -10.010 -4.092 16.166 1.00 90.88 83 ALA A N 1
ATOM 634 C CA . ALA A 1 83 ? -8.687 -4.594 15.807 1.00 90.88 83 ALA A CA 1
ATOM 635 C C . ALA A 1 83 ? -8.330 -4.256 14.350 1.00 90.88 83 ALA A C 1
ATOM 637 O O . ALA A 1 83 ? -7.225 -3.793 14.085 1.00 90.88 83 ALA A O 1
ATOM 638 N N . GLY A 1 84 ? -9.278 -4.418 13.422 1.00 93.19 84 GLY A N 1
ATOM 639 C CA . GLY A 1 84 ? -9.117 -4.026 12.025 1.00 93.19 84 GLY A CA 1
ATOM 640 C C . GLY A 1 84 ? -8.932 -2.516 11.850 1.00 93.19 84 GLY A C 1
ATOM 641 O O . GLY A 1 84 ? -8.042 -2.097 11.115 1.00 93.19 84 GLY A O 1
ATOM 642 N N . VAL A 1 85 ? -9.699 -1.686 12.572 1.00 93.94 85 VAL A N 1
ATOM 643 C CA . VAL A 1 85 ? -9.512 -0.220 12.556 1.00 93.94 85 VAL A CA 1
ATOM 644 C C . VAL A 1 85 ? -8.116 0.156 13.056 1.00 93.94 85 VAL A C 1
ATOM 646 O O . VAL A 1 85 ? -7.411 0.911 12.390 1.00 93.94 85 VAL A O 1
ATOM 649 N N . ALA A 1 86 ? -7.682 -0.393 14.193 1.00 93.50 86 ALA A N 1
ATOM 650 C CA . ALA A 1 86 ? -6.353 -0.124 14.734 1.00 93.50 86 ALA A CA 1
ATOM 651 C C . ALA A 1 86 ? -5.239 -0.584 13.778 1.00 93.50 86 ALA A C 1
ATOM 653 O O . ALA A 1 86 ? -4.272 0.150 13.569 1.00 93.50 86 ALA A O 1
ATOM 654 N N . ALA A 1 87 ? -5.388 -1.760 13.160 1.00 94.94 87 ALA A N 1
ATOM 655 C CA . ALA A 1 87 ? -4.435 -2.289 12.190 1.00 94.94 87 ALA A CA 1
ATOM 656 C C . ALA A 1 87 ? -4.319 -1.399 10.944 1.00 94.94 87 ALA A C 1
ATOM 658 O O . ALA A 1 87 ? -3.204 -1.084 10.533 1.00 94.94 87 ALA A O 1
ATOM 659 N N . LEU A 1 88 ? -5.445 -0.942 10.385 1.00 95.69 88 LEU A N 1
ATOM 660 C CA . LEU A 1 88 ? -5.460 -0.042 9.231 1.00 95.69 88 LEU A CA 1
ATOM 661 C C . LEU A 1 88 ? -4.765 1.284 9.536 1.00 95.69 88 LEU A C 1
ATOM 663 O O . LEU A 1 88 ? -3.871 1.699 8.803 1.00 95.69 88 LEU A O 1
ATOM 667 N N . LEU A 1 89 ? -5.136 1.922 10.649 1.00 95.31 89 LEU A N 1
ATOM 668 C CA . LEU A 1 89 ? -4.549 3.195 11.059 1.00 95.31 89 LEU A CA 1
ATOM 669 C C . LEU A 1 89 ? -3.043 3.066 11.283 1.00 95.31 89 LEU A C 1
ATOM 671 O O . LEU A 1 89 ? -2.289 3.911 10.813 1.00 95.31 89 LEU A O 1
ATOM 675 N N . LYS A 1 90 ? -2.594 1.998 11.954 1.00 95.06 90 LYS A N 1
ATOM 676 C CA . LYS A 1 90 ? -1.164 1.715 12.133 1.00 95.06 90 LYS A CA 1
ATOM 677 C C . LYS A 1 90 ? -0.460 1.474 10.811 1.00 95.06 90 LYS A C 1
ATOM 679 O O . LYS A 1 90 ? 0.659 1.928 10.640 1.00 95.06 90 LYS A O 1
ATOM 684 N N . TYR A 1 91 ? -1.091 0.778 9.875 1.00 95.62 91 TYR A N 1
ATOM 685 C CA . TYR A 1 91 ? -0.463 0.531 8.590 1.00 95.62 91 TYR A CA 1
ATOM 686 C C . TYR A 1 91 ? -0.267 1.827 7.790 1.00 95.62 91 TYR A C 1
ATOM 688 O O . TYR A 1 91 ? 0.828 2.062 7.283 1.00 95.62 91 TYR A O 1
ATOM 696 N N . ILE A 1 92 ? -1.255 2.730 7.785 1.00 94.19 92 ILE A N 1
ATOM 697 C CA . ILE A 1 92 ? -1.148 4.047 7.131 1.00 94.19 92 ILE A CA 1
ATOM 698 C C . ILE A 1 92 ? 0.050 4.855 7.663 1.00 94.19 92 ILE A C 1
ATOM 700 O O . ILE A 1 92 ? 0.697 5.572 6.901 1.00 94.19 92 ILE A O 1
ATOM 704 N N . THR A 1 93 ? 0.411 4.731 8.947 1.00 93.44 93 THR A N 1
ATOM 705 C CA . THR A 1 93 ? 1.577 5.458 9.489 1.00 93.44 93 THR A CA 1
ATOM 706 C C . THR A 1 93 ? 2.917 4.944 8.973 1.00 93.44 93 THR A C 1
ATOM 708 O O . THR A 1 93 ? 3.895 5.691 9.012 1.00 93.44 93 THR A O 1
ATOM 711 N N . THR A 1 94 ? 2.958 3.704 8.478 1.00 93.69 94 THR A N 1
ATOM 712 C CA . THR A 1 94 ? 4.167 3.073 7.929 1.00 93.69 94 THR A CA 1
ATOM 713 C C . THR A 1 94 ? 4.402 3.376 6.455 1.00 93.69 94 THR A C 1
ATOM 715 O O . THR A 1 94 ? 5.502 3.131 5.975 1.00 93.69 94 THR A O 1
ATOM 718 N N . LEU A 1 95 ? 3.399 3.911 5.754 1.00 92.38 95 LEU A N 1
ATOM 719 C CA . LEU A 1 95 ? 3.501 4.221 4.331 1.00 92.38 95 LEU A CA 1
ATOM 720 C C . LEU A 1 95 ? 4.558 5.294 4.071 1.00 92.38 95 LEU A C 1
ATOM 722 O O . LEU A 1 95 ? 4.643 6.287 4.799 1.00 92.38 95 LEU A O 1
ATOM 726 N N . GLU A 1 96 ? 5.344 5.118 3.019 1.00 89.81 96 GLU A N 1
ATOM 727 C CA . GLU A 1 96 ? 6.242 6.145 2.498 1.00 89.81 96 GLU A CA 1
ATOM 728 C C . GLU A 1 96 ? 5.454 7.246 1.781 1.00 89.81 96 GLU A C 1
ATOM 730 O O . GLU A 1 96 ? 4.297 7.061 1.411 1.00 89.81 96 GLU A O 1
ATOM 735 N N . ASP A 1 97 ? 6.064 8.415 1.585 1.00 86.62 97 ASP A N 1
ATOM 736 C CA . ASP A 1 97 ? 5.348 9.569 1.029 1.00 86.62 97 ASP A CA 1
ATOM 737 C C . ASP A 1 97 ? 4.832 9.302 -0.398 1.00 86.62 97 ASP A C 1
ATOM 739 O O . ASP A 1 97 ? 3.726 9.717 -0.729 1.00 86.62 97 ASP A O 1
ATOM 743 N N . TRP A 1 98 ? 5.570 8.534 -1.208 1.00 86.00 98 TRP A N 1
ATOM 744 C CA . TRP A 1 98 ? 5.135 8.122 -2.551 1.00 86.00 98 TRP A CA 1
ATOM 745 C C . TRP A 1 98 ? 4.008 7.075 -2.542 1.00 86.00 98 TRP A C 1
ATOM 747 O O . TRP A 1 98 ? 3.347 6.890 -3.558 1.00 86.00 98 TRP A O 1
ATOM 757 N N . GLN A 1 99 ? 3.779 6.396 -1.412 1.00 89.75 99 GLN A N 1
ATOM 758 C CA . GLN A 1 99 ? 2.702 5.414 -1.229 1.00 89.75 99 GLN A CA 1
ATOM 759 C C . GLN A 1 99 ? 1.407 6.051 -0.713 1.00 89.75 99 GLN A C 1
ATOM 761 O O . GLN A 1 99 ? 0.424 5.343 -0.496 1.00 89.75 99 GLN A O 1
ATOM 766 N N . MET A 1 100 ? 1.410 7.353 -0.429 1.00 87.69 100 MET A N 1
ATOM 767 C CA . MET A 1 100 ? 0.224 8.068 0.028 1.00 87.69 100 MET A CA 1
ATOM 768 C C . MET A 1 100 ? -0.651 8.465 -1.172 1.00 87.69 100 MET A C 1
ATOM 770 O O . MET A 1 100 ? -0.116 8.739 -2.247 1.00 87.69 100 MET A O 1
ATOM 774 N N . PRO A 1 101 ? -1.985 8.546 -1.002 1.00 84.31 101 PRO A N 1
ATOM 775 C CA . PRO A 1 101 ? -2.876 9.036 -2.046 1.00 84.31 101 PRO A CA 1
ATOM 776 C C . PRO A 1 101 ? -2.450 10.405 -2.601 1.00 84.31 101 PRO A C 1
ATOM 778 O O . PRO A 1 101 ? -1.989 11.262 -1.831 1.00 84.31 101 PRO A O 1
ATOM 781 N N . PRO A 1 102 ? -2.657 10.652 -3.908 1.00 77.62 102 PRO A N 1
ATOM 782 C CA . PRO A 1 102 ? -2.409 11.960 -4.502 1.00 77.62 102 PRO A CA 1
ATOM 783 C C . PRO A 1 102 ? -3.280 13.039 -3.835 1.00 77.62 102 PRO A C 1
ATOM 785 O O . PRO A 1 102 ? -4.412 12.782 -3.424 1.00 77.62 102 PRO A O 1
ATOM 788 N N . GLY A 1 103 ? -2.751 14.260 -3.714 1.00 75.25 103 GLY A N 1
ATOM 789 C CA . GLY A 1 103 ? -3.423 15.382 -3.041 1.00 75.25 103 GLY A CA 1
ATOM 790 C C . GLY A 1 103 ? -3.138 15.505 -1.538 1.00 75.25 103 GLY A C 1
ATOM 791 O O . GLY A 1 103 ? -3.653 16.412 -0.887 1.00 75.25 103 GLY A O 1
ATOM 792 N N . LEU A 1 104 ? -2.301 14.624 -0.977 1.00 73.12 104 LEU A N 1
ATOM 793 C CA . LEU A 1 104 ? -1.692 14.797 0.351 1.00 73.12 104 LEU A CA 1
ATOM 794 C C . LEU A 1 104 ? -0.262 15.367 0.283 1.00 73.12 104 LEU A C 1
ATOM 796 O O . LEU A 1 104 ? 0.425 15.417 1.302 1.00 73.12 104 LEU A O 1
ATOM 800 N N . ASP A 1 105 ? 0.174 15.793 -0.900 1.00 65.69 105 ASP A N 1
ATOM 801 C CA . ASP A 1 105 ? 1.509 16.301 -1.234 1.00 65.69 105 ASP A CA 1
ATOM 802 C C . ASP A 1 105 ? 1.765 17.745 -0.769 1.00 65.69 105 ASP A C 1
ATOM 804 O O . ASP A 1 105 ? 2.912 18.200 -0.749 1.00 65.69 105 ASP A O 1
ATOM 808 N N . GLU A 1 106 ? 0.727 18.461 -0.323 1.00 70.06 106 GLU A N 1
ATOM 809 C CA . GLU A 1 106 ? 0.905 19.740 0.358 1.00 70.06 106 GLU A CA 1
ATOM 810 C C . GLU A 1 106 ? 1.808 19.576 1.590 1.00 70.06 106 GLU A C 1
ATOM 812 O O . GLU A 1 106 ? 1.631 18.684 2.426 1.00 70.06 106 GLU A O 1
ATOM 817 N N . SER A 1 107 ? 2.793 20.472 1.706 1.00 68.44 107 SER A N 1
ATOM 818 C CA . SER A 1 107 ? 3.831 20.436 2.740 1.00 68.44 107 SER A CA 1
ATOM 819 C C . SER A 1 107 ? 3.233 20.269 4.145 1.00 68.44 107 SER A C 1
ATOM 821 O O . SER A 1 107 ? 2.720 21.216 4.735 1.00 68.44 107 SER A O 1
ATOM 823 N N . GLY A 1 108 ? 3.343 19.059 4.703 1.00 73.06 108 GLY A N 1
ATOM 824 C CA . GLY A 1 108 ? 2.896 18.724 6.060 1.00 73.06 108 GLY A CA 1
ATOM 825 C C . GLY A 1 108 ? 1.596 17.916 6.161 1.00 73.06 108 GLY A C 1
ATOM 826 O O . GLY A 1 108 ? 1.340 17.367 7.236 1.00 73.06 108 GLY A O 1
ATOM 827 N N . SER A 1 109 ? 0.827 17.752 5.082 1.00 82.88 109 SER A N 1
ATOM 828 C CA . SER A 1 109 ? -0.442 17.004 5.086 1.00 82.88 109 SER A CA 1
ATOM 829 C C . SER A 1 109 ? -0.250 15.525 5.433 1.00 82.88 109 SER A C 1
ATOM 831 O O . SER A 1 109 ? -0.913 15.018 6.343 1.00 82.88 109 SER A O 1
ATOM 833 N N . VAL A 1 110 ? 0.747 14.852 4.840 1.00 85.00 110 VAL A N 1
ATOM 834 C CA . VAL A 1 110 ? 1.118 13.469 5.212 1.00 85.00 110 VAL A CA 1
ATOM 835 C C . VAL A 1 110 ? 1.432 13.350 6.706 1.00 85.00 110 VAL A C 1
ATOM 837 O O . VAL A 1 110 ? 0.946 12.444 7.385 1.00 85.00 110 VAL A O 1
ATOM 840 N N . LYS A 1 111 ? 2.207 14.288 7.262 1.00 85.94 111 LYS A N 1
ATOM 841 C CA . LYS A 1 111 ? 2.581 14.271 8.684 1.00 85.94 111 LYS A CA 1
ATOM 842 C C . LYS A 1 111 ? 1.359 14.407 9.591 1.00 85.94 111 LYS A C 1
ATOM 844 O O . LYS A 1 111 ? 1.277 13.712 10.607 1.00 85.94 111 LYS A O 1
ATOM 849 N N . VAL A 1 112 ? 0.415 15.279 9.238 1.00 85.75 112 VAL A N 1
ATOM 850 C CA . VAL A 1 112 ? -0.840 15.456 9.984 1.00 85.75 112 VAL A CA 1
ATOM 851 C C . VAL A 1 112 ? -1.665 14.171 9.955 1.00 85.75 112 VAL A C 1
ATOM 853 O O . VAL A 1 112 ? -2.071 13.697 11.017 1.00 85.75 112 VAL A O 1
ATOM 856 N N . VAL A 1 113 ? -1.837 13.552 8.783 1.00 89.50 113 VAL A N 1
ATOM 857 C CA . VAL A 1 113 ? -2.572 12.284 8.637 1.00 89.50 113 VAL A CA 1
ATOM 858 C C . VAL A 1 113 ? -1.932 11.175 9.472 1.00 89.50 113 VAL A C 1
ATOM 860 O O . VAL A 1 113 ? -2.623 10.522 10.256 1.00 89.50 113 VAL A O 1
ATOM 863 N N . LYS A 1 114 ? -0.608 11.001 9.391 1.00 89.69 114 LYS A N 1
ATOM 864 C CA . LYS A 1 114 ? 0.120 9.998 10.188 1.00 89.69 114 LYS A CA 1
ATOM 865 C C . LYS A 1 114 ? -0.014 10.254 11.696 1.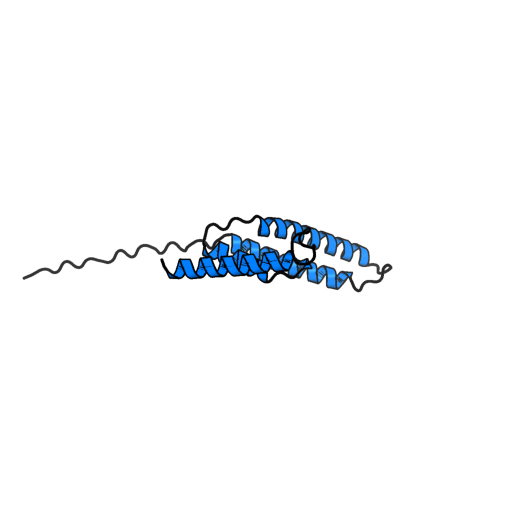00 89.69 114 LYS A C 1
ATOM 867 O O . LYS A 1 114 ? -0.197 9.314 12.473 1.00 89.69 114 LYS A O 1
ATOM 872 N N . THR A 1 115 ? 0.011 11.519 12.120 1.00 90.56 115 THR A N 1
ATOM 873 C CA . THR A 1 115 ? -0.180 11.907 13.530 1.00 90.56 115 THR A CA 1
ATOM 874 C C . THR A 1 115 ? -1.593 11.575 14.019 1.00 90.56 115 THR A C 1
ATOM 876 O O . THR A 1 115 ? -1.757 11.002 15.101 1.00 90.56 115 THR A O 1
ATOM 879 N N . LEU A 1 116 ? -2.614 11.883 13.212 1.00 90.62 116 LEU A N 1
ATOM 880 C CA . LEU A 1 116 ? -4.008 11.554 13.507 1.00 90.62 116 LEU A CA 1
ATOM 881 C C . LEU A 1 116 ? -4.207 10.036 13.606 1.00 90.62 116 LEU A C 1
ATOM 883 O O . LEU A 1 116 ? -4.748 9.559 14.603 1.00 90.62 116 LEU A O 1
ATOM 887 N N . CYS A 1 117 ? -3.705 9.276 12.628 1.00 92.75 117 CYS A N 1
ATOM 888 C CA . CYS A 1 117 ? -3.814 7.817 12.610 1.00 92.75 117 CYS A CA 1
ATOM 889 C C . CYS A 1 117 ? -3.161 7.184 13.845 1.00 92.75 117 CYS A C 1
ATOM 891 O O . CYS A 1 117 ? -3.771 6.342 14.502 1.00 92.75 117 CYS A O 1
ATOM 893 N N . THR A 1 118 ? -1.965 7.652 14.218 1.00 91.94 118 THR A N 1
ATOM 894 C CA . THR A 1 118 ? -1.261 7.199 15.430 1.00 91.94 118 THR A CA 1
ATOM 895 C C . THR A 1 118 ? -2.099 7.437 16.687 1.00 91.94 118 THR A C 1
ATOM 897 O O . THR A 1 118 ? -2.266 6.537 17.512 1.00 91.94 118 THR A O 1
ATOM 900 N N . SER A 1 119 ? -2.649 8.645 16.826 1.00 89.50 119 SER A N 1
ATOM 901 C CA . SER A 1 119 ? -3.399 9.053 18.018 1.00 89.50 119 SER A CA 1
ATOM 902 C C . SER A 1 119 ? -4.699 8.259 18.173 1.00 89.50 119 SER A C 1
ATOM 904 O O . SER A 1 119 ? -5.011 7.787 19.267 1.00 89.50 119 SER A O 1
ATOM 906 N N . VAL A 1 120 ? -5.439 8.062 17.077 1.00 90.75 120 VAL A N 1
ATOM 907 C CA . VAL A 1 120 ? -6.704 7.310 17.086 1.00 90.75 120 VAL A CA 1
ATOM 908 C C . VAL A 1 120 ? -6.460 5.819 17.321 1.00 90.75 120 VAL A C 1
ATOM 910 O O . VAL A 1 120 ? -7.169 5.216 18.125 1.00 90.75 120 VAL A O 1
ATOM 913 N N . ALA A 1 121 ? -5.432 5.228 16.701 1.00 90.44 121 ALA A N 1
ATOM 914 C CA . ALA A 1 121 ? -5.080 3.828 16.939 1.00 90.44 121 ALA A CA 1
ATOM 915 C C . ALA A 1 121 ? -4.764 3.573 18.422 1.00 90.44 121 ALA A C 1
ATOM 917 O O . ALA A 1 121 ? -5.312 2.648 19.021 1.00 90.44 121 AL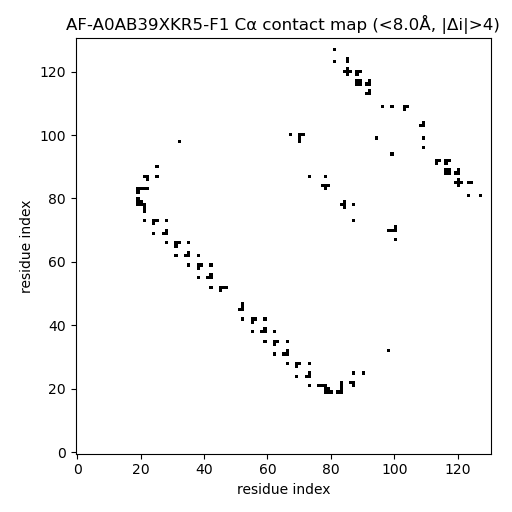A A O 1
ATOM 918 N N . ALA A 1 122 ? -3.953 4.438 19.042 1.00 88.62 122 ALA A N 1
ATOM 919 C CA . ALA A 1 122 ? -3.623 4.333 20.461 1.00 88.62 122 ALA A CA 1
ATOM 920 C C . ALA A 1 122 ? -4.865 4.456 21.363 1.00 88.62 122 ALA A C 1
ATOM 922 O O . ALA A 1 122 ? -4.996 3.714 22.337 1.00 88.62 122 ALA A O 1
ATOM 923 N N . ALA A 1 123 ? -5.797 5.358 21.035 1.00 87.56 123 ALA A N 1
ATOM 924 C CA . ALA A 1 123 ? -7.040 5.528 21.787 1.00 87.56 123 ALA A CA 1
ATOM 925 C C . ALA A 1 123 ? -7.964 4.299 21.695 1.00 87.56 123 ALA A C 1
ATOM 927 O O . ALA A 1 123 ? -8.552 3.895 22.704 1.00 87.56 123 ALA A O 1
ATOM 928 N N . ILE A 1 124 ? -8.074 3.679 20.513 1.00 89.25 124 ILE A N 1
ATOM 929 C CA . ILE A 1 124 ? -8.865 2.455 20.304 1.00 89.25 124 ILE A CA 1
ATOM 930 C C . ILE A 1 124 ? -8.305 1.309 21.150 1.00 89.25 124 ILE A C 1
ATOM 932 O O . ILE A 1 124 ? -9.057 0.637 21.855 1.00 89.25 124 ILE A O 1
ATOM 936 N N . GLU A 1 125 ? -6.986 1.123 21.140 1.00 87.06 125 GLU A N 1
ATOM 937 C CA . GLU A 1 125 ? -6.330 0.050 21.895 1.00 87.06 125 GLU A CA 1
ATOM 938 C C . GLU A 1 125 ? -6.474 0.240 23.408 1.00 87.06 125 GLU A C 1
ATOM 940 O O . GLU A 1 125 ? -6.805 -0.704 24.121 1.00 87.06 125 GLU A O 1
ATOM 945 N N . GLN A 1 126 ? -6.326 1.471 23.906 1.00 84.25 126 GLN A N 1
ATOM 946 C CA . GLN A 1 126 ? -6.536 1.780 25.326 1.00 84.25 126 GLN A CA 1
ATOM 947 C C . GLN A 1 126 ? -7.988 1.565 25.775 1.00 84.25 126 GLN A C 1
ATOM 949 O O . GLN A 1 126 ? -8.229 1.203 26.927 1.00 84.25 126 GLN A O 1
ATOM 954 N N . SER A 1 127 ? -8.953 1.787 24.879 1.00 77.12 127 SER A N 1
ATOM 955 C CA . SER A 1 127 ? -10.379 1.599 25.168 1.00 77.12 127 SER A CA 1
ATOM 956 C C . SER A 1 127 ? -10.774 0.121 25.162 1.00 77.12 127 SER A C 1
ATOM 958 O O . SER A 1 127 ? -11.568 -0.295 26.000 1.00 77.12 127 SER A O 1
ATOM 960 N N . GLY A 1 128 ? -10.177 -0.685 24.277 1.00 63.47 128 GLY A N 1
ATOM 961 C CA . GLY A 1 128 ? -10.388 -2.135 24.218 1.00 63.47 128 GLY A CA 1
ATOM 962 C C . GLY A 1 128 ? -9.776 -2.916 25.388 1.00 63.47 128 GLY A C 1
ATOM 963 O O . GLY A 1 128 ? -10.233 -4.010 25.684 1.00 63.47 128 GLY A O 1
ATOM 964 N N . VAL A 1 129 ? -8.787 -2.350 26.089 1.00 54.19 129 VAL A N 1
ATOM 965 C CA . VAL A 1 129 ? -8.203 -2.920 27.325 1.00 54.19 129 VAL A CA 1
ATOM 966 C C . VAL A 1 129 ? -9.094 -2.684 28.559 1.00 54.19 129 VAL A C 1
ATOM 968 O O . VAL A 1 129 ? -8.883 -3.296 29.603 1.00 54.19 129 VAL A O 1
ATOM 971 N N . ARG A 1 130 ? -10.084 -1.784 28.467 1.00 44.75 130 ARG A N 1
ATOM 972 C CA . ARG A 1 130 ? -10.976 -1.412 29.581 1.00 44.75 130 ARG A CA 1
ATOM 973 C C . ARG A 1 130 ? -12.356 -2.084 29.549 1.00 44.75 130 ARG A C 1
ATOM 975 O O . ARG A 1 130 ? -13.137 -1.825 30.463 1.00 44.75 130 ARG A O 1
ATOM 982 N N . ALA A 1 131 ? -12.657 -2.883 28.526 1.00 42.38 131 ALA A N 1
ATOM 983 C CA . ALA A 1 131 ? -13.896 -3.657 28.395 1.00 42.38 131 ALA A CA 1
ATOM 984 C C . ALA A 1 131 ? -13.665 -5.118 28.800 1.00 42.38 131 ALA A C 1
ATOM 986 O O . ALA A 1 131 ? -14.597 -5.704 29.393 1.00 42.38 131 ALA A O 1
#

Nearest PDB structures (foldseek):
  1w99-assembly1_A  TM=4.522E-01  e=2.635E+00  Bacillus thuringiensis serovar israelensis
  5c21-assembly1_B  TM=3.571E-01  e=5.350E+00  Escherichia coli

Sequence (131 aa):
MLGALTVLPVALPAAAAVPDPVFAAIDRYKLLSVEYTAAVDRWAPLEHAHPDRSDAEDETSRTSDALFEQIDVLFTFRPSTLAGVAALLKYITTLEDWQMPPGLDESGSVKVVKTLCTSVAAAIEQSGVRA

Mean predicted aligned error: 9.08 Å

Solvent-accessible surface area (backbone atoms only — not comparable to full-atom values): 7748 Å² total; per-residue (Å²): 139,84,84,80,83,80,80,77,82,81,78,72,80,79,72,77,76,77,74,45,69,46,58,60,53,50,52,51,45,53,51,34,50,51,52,26,51,55,27,42,67,62,33,72,77,50,52,92,84,40,85,64,37,63,62,29,46,55,48,28,50,54,31,44,52,56,35,53,59,40,47,54,50,60,77,67,56,77,52,88,38,73,67,30,46,33,50,52,28,52,50,61,54,71,53,52,81,88,68,49,69,89,88,40,77,55,93,59,45,52,59,51,52,33,52,51,28,50,54,52,27,54,53,52,53,60,53,64,75,74,113

Secondary structure (DSSP, 8-state):
-----------------PPPTHHHHHHHHHHHHHHHHHHHHHHTT--TT-TTHHHHHHHHHHHHHHHHHHHHHHHH---SSHHHHHHHHHHHHH--GGGSPTT--STTHHHHHHHHHHHHHHHHHHHHTT-